Protein AF-A0AAW1ZIZ0-F1 (afdb_monomer)

Solvent-accessible surface area (backbone atoms only — not comparable to full-atom values): 5761 Å² total; per-residue (Å²): 130,82,88,64,77,65,55,69,62,49,45,51,57,58,56,74,76,47,98,59,90,74,58,99,60,51,55,56,54,52,50,52,52,50,51,56,49,51,53,51,50,48,54,53,14,48,53,46,17,52,77,69,73,39,96,59,82,47,72,66,36,44,49,57,46,51,68,54,57,75,67,75,62,87,85,67,79,90,84,78,83,81,91,76,90,82,88,87,129

Mean predicted aligned error: 10.91 Å

Organism: Culter alburnus (NCBI:txid194366)

Foldseek 3Di:
DPPDQPLVVQVVVVVVPDPDDDDPCVSVVVSVVVVVVVVVLVVQLVVQCVVVVHPDRDPVSSVVSVVVVVPDDPDDPPPDDPPPPPPDD

Secondary structure (DSSP, 8-state):
---S--HHHHHHHHHHT-SS---TTHHHHHHHHHHHHHHHHHHHHHHHHHHTT-SS--HHHHHHHHHHHTTT-TT----------S---

Nearest PDB structures (foldseek):
  3azn-assembly1_E  TM=7.014E-01  e=3.447E-02  Homo sapiens
  7cow-assembly1_K  TM=7.152E-01  e=3.687E-02  Homo sapiens
  6f3t-assembly4_L  TM=7.736E-01  e=8.262E-02  Homo sapiens
  5ong-assembly1_E  TM=7.278E-01  e=4.511E-02  Xenopus laevis
  5e5a-assembly1_A  TM=7.302E-01  e=5.519E-02  Xenopus laevis

Sequence (89 aa):
MSKKAPRAALKLHMKKNANIRIGKNADLMAQLNLLVVLHRLAEESKVKAFEEKSATIKVHHVRAVAKVSSTTRIIKPIKKPITALALCS

InterPro domains:
  IPR009072 Histone-fold [G3DSA:1.10.20.10] (2-73)
  IPR009072 Histone-fold [SSF47113] (6-80)
  IPR028847 Centromere protein W [PF15510] (2-68)
  IPR052484 Centromere Protein W/WIP1 [PTHR34832] (1-74)

Structure (mmCIF, N/CA/C/O backbone):
data_AF-A0AAW1ZIZ0-F1
#
_entry.id   AF-A0AAW1ZIZ0-F1
#
loop_
_atom_site.group_PDB
_atom_site.id
_atom_site.type_symbol
_atom_site.label_atom_id
_atom_site.label_alt_id
_atom_site.label_comp_id
_atom_site.label_asym_id
_atom_site.label_entity_id
_atom_site.label_seq_id
_atom_site.pdbx_PDB_ins_code
_atom_site.Cartn_x
_atom_site.Cartn_y
_atom_site.Cartn_z
_atom_site.occupancy
_atom_site.B_iso_or_equiv
_atom_site.auth_seq_id
_atom_site.auth_comp_id
_atom_site.auth_asym_id
_atom_site.auth_atom_id
_atom_site.pdbx_PDB_model_num
ATOM 1 N N . MET A 1 1 ? -2.696 14.819 1.083 1.00 47.03 1 MET A N 1
ATOM 2 C CA . MET A 1 1 ? -2.121 13.485 0.790 1.00 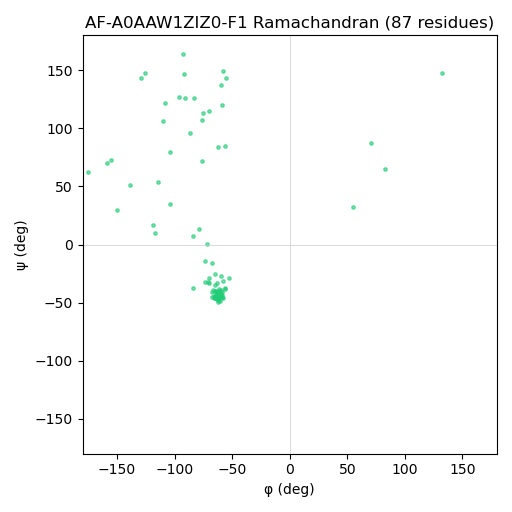47.03 1 MET A CA 1
ATOM 3 C C . MET A 1 1 ? -2.218 13.235 -0.709 1.00 47.03 1 MET A C 1
ATOM 5 O O . MET A 1 1 ? -3.331 13.175 -1.222 1.00 47.03 1 MET A O 1
ATOM 9 N N . SER A 1 2 ? -1.100 13.189 -1.440 1.00 48.41 2 SER A N 1
ATOM 10 C CA . SER A 1 2 ? -1.130 12.934 -2.889 1.00 48.41 2 SER A CA 1
ATOM 11 C C . SER A 1 2 ? -1.802 11.585 -3.161 1.00 48.41 2 SER A C 1
ATOM 13 O O . SER A 1 2 ? -1.329 10.556 -2.692 1.00 48.41 2 SER A O 1
ATOM 15 N N . LYS A 1 3 ? -2.910 11.589 -3.912 1.00 59.81 3 LYS A N 1
ATOM 16 C CA . LYS A 1 3 ? -3.670 10.381 -4.290 1.00 59.81 3 LYS A CA 1
ATOM 17 C C . LYS A 1 3 ? -2.940 9.515 -5.330 1.00 59.81 3 LYS A C 1
ATOM 19 O O . LYS A 1 3 ? -3.482 8.519 -5.798 1.00 59.81 3 LYS A O 1
ATOM 24 N N . LYS A 1 4 ? -1.739 9.921 -5.754 1.00 63.69 4 LYS A N 1
ATOM 25 C CA . LYS A 1 4 ? -0.977 9.249 -6.806 1.00 63.69 4 LYS A CA 1
ATOM 26 C C . LYS A 1 4 ? -0.062 8.208 -6.176 1.00 63.69 4 LYS A C 1
ATOM 28 O O . LYS A 1 4 ? 0.738 8.535 -5.304 1.00 63.69 4 LYS A O 1
ATOM 33 N N . ALA A 1 5 ? -0.164 6.967 -6.650 1.00 67.31 5 ALA A N 1
ATOM 34 C CA . ALA A 1 5 ? 0.760 5.917 -6.249 1.00 67.31 5 ALA A CA 1
ATOM 35 C C . ALA A 1 5 ? 2.212 6.358 -6.529 1.00 67.31 5 ALA A C 1
ATOM 37 O O . ALA A 1 5 ? 2.463 7.040 -7.531 1.00 67.31 5 ALA A O 1
ATOM 38 N N . PRO A 1 6 ? 3.171 6.002 -5.658 1.00 78.56 6 PRO A N 1
ATOM 39 C CA . PRO A 1 6 ? 4.526 6.545 -5.682 1.00 78.56 6 PRO A CA 1
ATOM 40 C C . PRO A 1 6 ? 5.366 5.932 -6.817 1.00 78.56 6 PRO A C 1
ATOM 42 O O . PRO A 1 6 ? 6.286 5.146 -6.596 1.00 78.56 6 PRO A O 1
ATO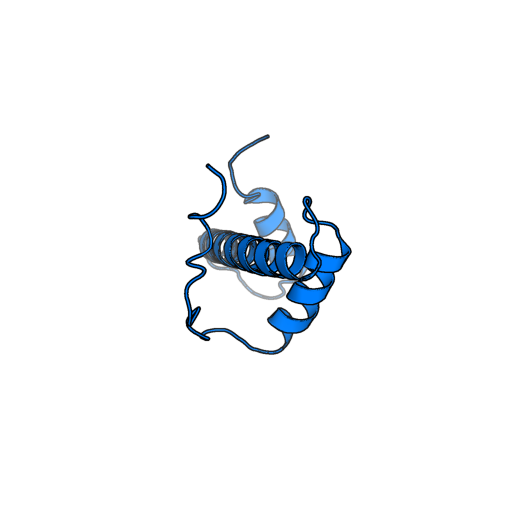M 45 N N . ARG A 1 7 ? 5.061 6.319 -8.061 1.00 83.69 7 ARG A N 1
ATOM 46 C CA . ARG A 1 7 ? 5.677 5.788 -9.287 1.00 83.69 7 ARG A CA 1
ATOM 47 C C . ARG A 1 7 ? 7.190 6.001 -9.330 1.00 83.69 7 ARG A C 1
ATOM 49 O O . ARG A 1 7 ? 7.928 5.093 -9.698 1.00 83.69 7 ARG A O 1
ATOM 56 N N . ALA A 1 8 ? 7.663 7.183 -8.929 1.00 83.62 8 ALA A N 1
ATOM 57 C CA . ALA A 1 8 ? 9.092 7.496 -8.897 1.00 83.62 8 ALA A CA 1
ATOM 58 C C . ALA A 1 8 ? 9.852 6.613 -7.893 1.00 83.62 8 ALA A C 1
ATOM 60 O O . ALA A 1 8 ? 10.897 6.058 -8.230 1.00 83.62 8 ALA A O 1
ATOM 61 N N . ALA A 1 9 ? 9.292 6.424 -6.693 1.00 84.00 9 ALA A N 1
ATOM 62 C CA . ALA A 1 9 ? 9.880 5.563 -5.671 1.00 84.00 9 ALA A CA 1
ATOM 63 C C . ALA A 1 9 ? 9.908 4.097 -6.120 1.00 84.00 9 ALA A C 1
ATOM 65 O O . ALA A 1 9 ? 10.912 3.413 -5.932 1.00 84.00 9 ALA A O 1
ATOM 66 N N . LEU A 1 10 ? 8.840 3.633 -6.776 1.00 83.69 10 LEU A N 1
ATOM 67 C CA . LEU A 1 10 ? 8.771 2.276 -7.303 1.00 83.69 10 LEU A CA 1
ATOM 68 C C . LEU A 1 10 ? 9.801 2.043 -8.409 1.00 83.69 10 LEU A C 1
ATOM 70 O O . LEU A 1 10 ? 10.531 1.058 -8.374 1.00 83.69 10 LEU A O 1
ATOM 74 N N . LYS A 1 11 ? 9.929 2.990 -9.342 1.00 85.00 11 LYS A N 1
ATOM 75 C CA . LYS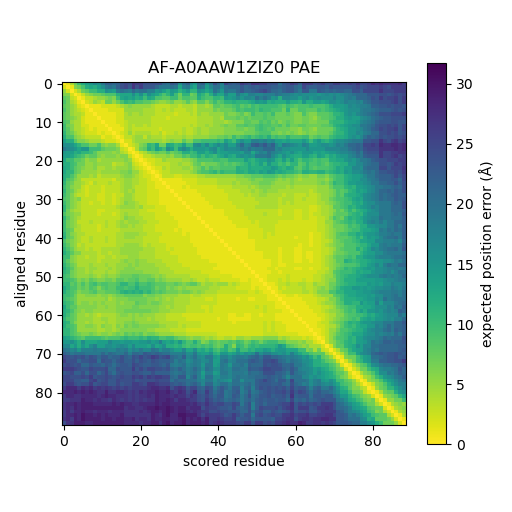 A 1 11 ? 10.940 2.944 -10.404 1.00 85.00 11 LYS A CA 1
ATOM 76 C C . LYS A 1 11 ? 12.362 2.918 -9.838 1.00 85.00 11 LYS A C 1
ATOM 78 O O . LYS A 1 11 ? 13.203 2.188 -10.360 1.00 85.00 11 LYS A O 1
ATOM 83 N N . LEU A 1 12 ? 12.630 3.678 -8.774 1.00 86.25 12 LEU A N 1
ATOM 84 C CA . LEU A 1 12 ? 13.907 3.634 -8.057 1.00 86.25 12 LEU A CA 1
ATOM 85 C C . LEU A 1 12 ? 14.145 2.252 -7.428 1.00 86.25 12 LEU A C 1
ATOM 87 O O . LEU A 1 12 ? 15.215 1.678 -7.615 1.00 86.25 12 LEU A O 1
ATOM 91 N N . HIS A 1 13 ? 13.140 1.689 -6.752 1.00 83.94 13 HIS A N 1
ATOM 92 C CA . HIS A 1 13 ? 13.231 0.365 -6.124 1.00 83.94 13 HIS A CA 1
ATOM 93 C C . HIS A 1 13 ? 13.459 -0.760 -7.137 1.00 83.94 13 HIS A C 1
ATOM 95 O O . HIS A 1 13 ? 14.275 -1.649 -6.906 1.00 83.94 13 HIS A O 1
ATOM 101 N N . MET A 1 14 ? 12.772 -0.693 -8.278 1.00 82.88 14 MET A N 1
ATOM 102 C CA . MET A 1 14 ? 12.927 -1.649 -9.371 1.00 82.88 14 MET A CA 1
ATOM 103 C C . MET A 1 14 ? 14.336 -1.600 -9.966 1.00 82.88 14 MET A C 1
ATOM 105 O O . MET A 1 14 ? 14.915 -2.643 -10.245 1.00 82.88 14 MET A O 1
ATOM 109 N N . LYS A 1 15 ? 14.918 -0.404 -10.122 1.00 82.94 15 LYS A N 1
ATOM 110 C CA . LYS A 1 15 ? 16.280 -0.239 -10.651 1.00 82.94 15 LYS A CA 1
ATOM 111 C C . LYS A 1 15 ? 17.375 -0.637 -9.663 1.00 82.94 15 LYS A C 1
ATOM 113 O O . LYS A 1 15 ? 18.418 -1.107 -10.096 1.00 82.94 15 LYS A O 1
ATOM 118 N N . LYS A 1 16 ? 17.148 -0.458 -8.357 1.00 81.69 16 LYS A N 1
ATOM 119 C CA . LYS A 1 16 ? 18.151 -0.711 -7.309 1.00 81.69 16 LYS A CA 1
ATOM 120 C C . LYS A 1 16 ? 18.644 -2.165 -7.275 1.00 81.69 16 LYS A C 1
ATOM 122 O O . LYS A 1 16 ? 19.770 -2.397 -6.861 1.00 81.69 16 LYS A O 1
ATOM 127 N N . ASN A 1 17 ? 17.823 -3.118 -7.723 1.00 66.75 17 ASN A N 1
ATOM 128 C CA . ASN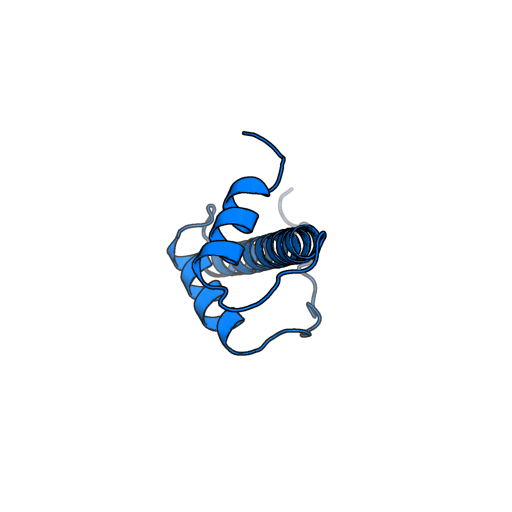 A 1 17 ? 18.103 -4.556 -7.633 1.00 66.75 17 ASN A CA 1
ATOM 129 C C . ASN A 1 17 ? 18.188 -5.253 -9.003 1.00 66.75 17 ASN A C 1
ATOM 131 O O . ASN A 1 17 ? 18.040 -6.471 -9.083 1.00 66.75 17 ASN A O 1
ATOM 135 N N . ALA A 1 18 ? 18.356 -4.501 -10.094 1.00 68.69 18 ALA A N 1
ATOM 136 C CA . ALA A 1 18 ? 18.251 -5.055 -11.438 1.00 68.69 18 ALA A CA 1
ATOM 137 C C . ALA A 1 18 ? 19.607 -5.110 -12.151 1.00 68.69 18 ALA A C 1
ATOM 139 O O . ALA A 1 18 ? 20.066 -4.111 -12.695 1.00 68.69 18 ALA A O 1
ATOM 140 N N . ASN A 1 19 ? 20.162 -6.320 -12.276 1.00 78.62 19 ASN A N 1
ATOM 141 C CA . ASN A 1 19 ? 21.162 -6.650 -13.306 1.00 78.62 19 ASN A CA 1
ATOM 142 C C . ASN A 1 19 ? 20.506 -6.908 -14.681 1.00 78.62 19 ASN A C 1
ATOM 144 O O . ASN A 1 19 ? 21.126 -7.455 -15.588 1.00 78.62 19 ASN A O 1
ATOM 148 N N . ILE A 1 20 ? 19.226 -6.551 -14.833 1.00 80.00 20 ILE A N 1
ATOM 149 C CA . ILE A 1 20 ? 18.398 -6.849 -16.002 1.00 80.00 20 ILE A CA 1
ATOM 150 C C . ILE A 1 20 ? 17.786 -5.573 -16.581 1.00 80.00 20 ILE A C 1
ATOM 152 O O . ILE A 1 20 ? 17.448 -4.630 -15.862 1.00 80.00 20 ILE A O 1
ATOM 156 N N . ARG A 1 21 ? 17.595 -5.548 -17.905 1.00 79.38 21 ARG A N 1
ATOM 157 C CA . ARG A 1 21 ? 16.891 -4.449 -18.578 1.00 79.38 21 ARG A CA 1
ATOM 158 C C . ARG A 1 21 ? 15.406 -4.501 -18.231 1.00 79.38 21 ARG A C 1
ATOM 160 O O . ARG A 1 21 ? 14.692 -5.414 -18.628 1.00 79.38 21 ARG A O 1
ATOM 167 N N . ILE A 1 22 ? 14.935 -3.482 -17.523 1.00 81.12 22 ILE A N 1
ATOM 168 C CA . ILE A 1 22 ? 13.518 -3.306 -17.207 1.00 81.12 22 ILE A CA 1
ATOM 169 C C . ILE A 1 22 ? 12.820 -2.630 -18.393 1.00 81.12 22 ILE A C 1
ATOM 171 O O . ILE A 1 22 ? 13.249 -1.568 -18.847 1.00 81.12 22 ILE A O 1
ATOM 175 N N . GLY A 1 23 ? 11.742 -3.241 -18.894 1.00 84.06 23 GLY A N 1
ATOM 176 C CA . GLY A 1 23 ? 10.947 -2.693 -19.996 1.00 84.06 23 GLY A CA 1
ATOM 177 C C . GLY A 1 23 ? 10.388 -1.298 -19.685 1.00 84.06 23 GLY A C 1
ATOM 178 O O . GLY A 1 23 ? 10.087 -0.983 -18.534 1.00 84.06 23 GLY A O 1
ATOM 179 N N . LYS A 1 24 ? 10.216 -0.462 -20.721 1.00 81.75 24 LYS A N 1
ATOM 180 C CA . LYS A 1 24 ? 9.888 0.978 -20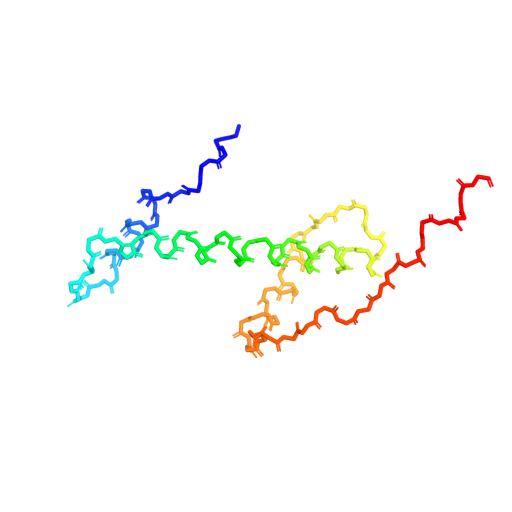.605 1.00 81.75 24 LYS A CA 1
ATOM 181 C C . LYS A 1 24 ? 8.659 1.289 -19.733 1.00 81.75 24 LYS A C 1
ATOM 183 O O . LYS A 1 24 ? 8.627 2.350 -19.122 1.00 81.75 24 LYS A O 1
ATOM 188 N N . ASN A 1 25 ? 7.705 0.356 -19.664 1.00 85.75 25 ASN A N 1
ATOM 189 C CA . ASN A 1 25 ? 6.432 0.486 -18.945 1.00 85.75 25 ASN A CA 1
ATOM 190 C C . ASN A 1 25 ? 6.261 -0.528 -17.797 1.00 85.75 25 ASN A C 1
ATOM 192 O O . ASN A 1 25 ? 5.169 -0.660 -17.248 1.00 85.75 25 ASN A O 1
ATOM 196 N N . ALA A 1 26 ? 7.305 -1.275 -17.428 1.00 86.62 26 ALA A N 1
ATOM 197 C CA . ALA A 1 26 ? 7.200 -2.271 -16.358 1.00 86.62 26 ALA A CA 1
ATOM 198 C C . ALA A 1 26 ? 6.913 -1.630 -14.984 1.00 86.62 26 ALA A C 1
ATOM 200 O O . ALA A 1 26 ? 6.309 -2.258 -14.116 1.00 86.62 26 ALA A O 1
ATOM 201 N N . ASP A 1 27 ? 7.292 -0.363 -14.801 1.00 85.00 27 ASP A N 1
ATOM 202 C CA . ASP A 1 27 ? 6.966 0.435 -13.617 1.00 85.00 27 ASP A CA 1
ATOM 203 C C . ASP A 1 27 ? 5.457 0.662 -13.458 1.00 85.00 27 ASP A C 1
ATOM 205 O O . ASP A 1 27 ? 4.962 0.675 -12.333 1.00 85.00 27 ASP A O 1
ATOM 209 N N . LEU A 1 28 ? 4.714 0.780 -14.565 1.00 87.88 28 LEU A N 1
ATOM 210 C CA . LEU A 1 28 ? 3.253 0.898 -14.541 1.00 87.88 28 LEU A CA 1
ATOM 211 C C . LEU A 1 28 ? 2.591 -0.397 -14.056 1.00 87.88 28 LEU A C 1
ATOM 213 O O . LEU A 1 28 ? 1.663 -0.347 -13.251 1.00 87.88 28 LEU A O 1
ATOM 217 N N . MET A 1 29 ? 3.102 -1.552 -14.489 1.00 88.62 29 MET A N 1
ATOM 218 C CA . MET A 1 29 ? 2.605 -2.856 -14.035 1.00 88.62 29 MET A CA 1
ATOM 219 C C . MET A 1 29 ? 2.875 -3.067 -12.547 1.00 88.62 29 MET A C 1
ATOM 221 O O . MET A 1 29 ? 1.984 -3.467 -11.799 1.00 88.62 29 MET A O 1
ATOM 225 N N . ALA A 1 30 ? 4.082 -2.733 -12.090 1.00 86.31 30 ALA A N 1
ATOM 226 C CA . ALA A 1 30 ? 4.410 -2.789 -10.673 1.00 86.31 30 ALA A CA 1
ATOM 227 C C . ALA A 1 30 ? 3.525 -1.829 -9.853 1.00 86.31 30 ALA A C 1
ATOM 229 O O . ALA A 1 30 ? 3.097 -2.174 -8.751 1.00 86.31 30 ALA A O 1
ATOM 230 N N . GLN A 1 31 ? 3.218 -0.643 -10.390 1.00 87.69 31 GLN A N 1
ATOM 231 C CA . GLN A 1 31 ? 2.359 0.344 -9.732 1.00 87.69 31 GLN A CA 1
ATOM 232 C C . GLN A 1 31 ? 0.924 -0.173 -9.586 1.00 87.69 31 GLN A C 1
ATOM 234 O O . GLN A 1 31 ? 0.330 -0.031 -8.515 1.00 87.69 31 GLN A O 1
ATOM 239 N N . LEU A 1 32 ? 0.377 -0.788 -10.636 1.00 89.06 32 LEU A N 1
ATOM 240 C CA . LEU A 1 32 ? -0.940 -1.419 -10.594 1.00 89.06 32 LEU A CA 1
ATOM 241 C C . LEU A 1 32 ? -0.972 -2.560 -9.571 1.00 89.06 32 LEU A C 1
ATOM 243 O O . LEU A 1 32 ? -1.868 -2.605 -8.730 1.00 89.06 32 LEU A O 1
ATOM 247 N N . ASN A 1 33 ? 0.036 -3.432 -9.591 1.00 88.56 33 ASN A N 1
ATOM 248 C CA . ASN A 1 33 ? 0.140 -4.537 -8.640 1.00 88.56 33 ASN A CA 1
ATOM 249 C C . ASN A 1 33 ? 0.190 -4.035 -7.193 1.00 88.56 33 ASN A C 1
ATOM 251 O O . ASN A 1 33 ? -0.526 -4.558 -6.341 1.00 88.56 33 ASN A O 1
ATOM 255 N N . LEU A 1 34 ? 0.967 -2.982 -6.922 1.00 86.81 34 LEU A N 1
ATOM 256 C CA . LEU A 1 34 ? 1.025 -2.361 -5.601 1.00 86.81 34 LEU A CA 1
ATOM 257 C C . LEU A 1 34 ? -0.355 -1.861 -5.153 1.00 86.81 34 LEU A C 1
ATOM 259 O O . LEU A 1 34 ? -0.753 -2.115 -4.020 1.00 86.81 34 LEU A O 1
ATOM 263 N N . LEU A 1 35 ? -1.102 -1.188 -6.032 1.00 87.81 35 LEU A N 1
ATOM 264 C CA . LEU A 1 35 ? -2.450 -0.703 -5.715 1.00 87.81 35 LEU A CA 1
ATOM 265 C C . LEU A 1 35 ? -3.416 -1.848 -5.394 1.00 87.81 35 LEU A C 1
ATOM 267 O O . LEU A 1 35 ? -4.137 -1.777 -4.399 1.00 87.81 35 LEU A O 1
ATOM 271 N N . VAL A 1 36 ? -3.403 -2.917 -6.194 1.00 89.12 36 VAL A N 1
ATOM 272 C CA . VAL A 1 36 ? -4.267 -4.088 -5.975 1.00 89.12 36 VAL A CA 1
ATOM 273 C C . VAL A 1 36 ? -3.922 -4.789 -4.659 1.00 89.12 36 VAL A C 1
ATOM 275 O O . VAL A 1 36 ? -4.827 -5.170 -3.914 1.00 89.12 36 VAL A O 1
ATOM 278 N N . VAL A 1 37 ? -2.632 -4.925 -4.341 1.00 88.44 37 VAL A N 1
ATOM 279 C CA . VAL A 1 37 ? -2.173 -5.524 -3.078 1.00 88.44 37 VAL A CA 1
ATOM 280 C C . VAL A 1 37 ? -2.571 -4.659 -1.885 1.00 88.44 37 VAL A C 1
ATOM 282 O O . VAL A 1 37 ? -3.123 -5.187 -0.926 1.00 88.44 37 VAL A O 1
ATOM 285 N N . LEU A 1 38 ? -2.359 -3.341 -1.947 1.00 88.81 38 LEU A N 1
ATOM 286 C CA . LEU A 1 38 ? -2.739 -2.424 -0.868 1.00 88.81 38 LEU A CA 1
ATOM 287 C C . LEU A 1 38 ? -4.250 -2.418 -0.625 1.00 88.81 38 LEU A C 1
ATOM 289 O O . LEU A 1 38 ? -4.675 -2.425 0.527 1.00 88.81 38 LEU A O 1
ATOM 293 N N . HIS A 1 39 ? -5.056 -2.448 -1.689 1.00 90.38 39 HIS A N 1
ATOM 294 C CA . HIS A 1 39 ? -6.510 -2.517 -1.568 1.00 90.38 39 HIS A CA 1
ATOM 295 C C . HIS A 1 39 ? -6.954 -3.804 -0.861 1.00 90.38 39 HIS A C 1
ATOM 297 O O . HIS A 1 39 ? -7.713 -3.751 0.102 1.00 90.38 39 HIS A O 1
ATOM 303 N N . ARG A 1 40 ? -6.451 -4.966 -1.299 1.00 90.62 40 ARG A N 1
ATOM 304 C CA . ARG A 1 40 ? -6.774 -6.257 -0.664 1.00 90.62 40 ARG A CA 1
ATOM 305 C C . ARG A 1 40 ? -6.303 -6.313 0.785 1.00 90.62 40 ARG A C 1
ATOM 307 O O . ARG A 1 40 ? -7.074 -6.694 1.657 1.00 90.62 40 ARG A O 1
ATOM 314 N N . LEU A 1 41 ? -5.074 -5.869 1.043 1.00 91.19 41 LEU A N 1
ATOM 315 C CA . LEU A 1 41 ? -4.504 -5.812 2.386 1.00 91.19 41 LEU A CA 1
ATOM 316 C C . LEU A 1 41 ? -5.348 -4.931 3.311 1.00 91.19 41 LEU A C 1
ATOM 318 O O . LEU A 1 41 ? -5.564 -5.299 4.462 1.00 91.19 41 LEU A O 1
ATOM 322 N N . ALA A 1 42 ? -5.839 -3.791 2.818 1.00 91.75 42 ALA A N 1
ATOM 323 C CA . ALA A 1 42 ? -6.704 -2.905 3.586 1.00 91.75 42 ALA A CA 1
ATOM 324 C C . ALA A 1 42 ? -8.046 -3.570 3.923 1.00 91.75 42 ALA A C 1
ATOM 326 O O . ALA A 1 42 ? -8.455 -3.529 5.081 1.00 91.75 42 ALA A O 1
ATOM 327 N N . GLU A 1 43 ? -8.701 -4.214 2.954 1.00 93.19 43 GLU A N 1
ATOM 328 C CA . GLU A 1 43 ? -9.963 -4.930 3.185 1.00 93.19 43 GLU A CA 1
ATOM 329 C C . GLU A 1 43 ? -9.795 -6.088 4.177 1.00 93.19 43 GLU A C 1
ATOM 331 O O . GLU A 1 43 ? -10.519 -6.173 5.167 1.00 93.19 43 GLU A O 1
ATOM 336 N N . GLU A 1 44 ? -8.776 -6.925 4.001 1.00 92.12 44 GLU A N 1
ATOM 337 C CA . GLU A 1 44 ? -8.497 -8.028 4.927 1.00 92.12 44 GLU A CA 1
ATOM 338 C C . GLU A 1 44 ? -8.108 -7.522 6.329 1.00 92.12 44 GLU A C 1
ATOM 340 O O . GLU A 1 44 ? -8.498 -8.109 7.340 1.00 92.12 44 GLU A O 1
ATOM 345 N N . SER A 1 45 ? -7.396 -6.393 6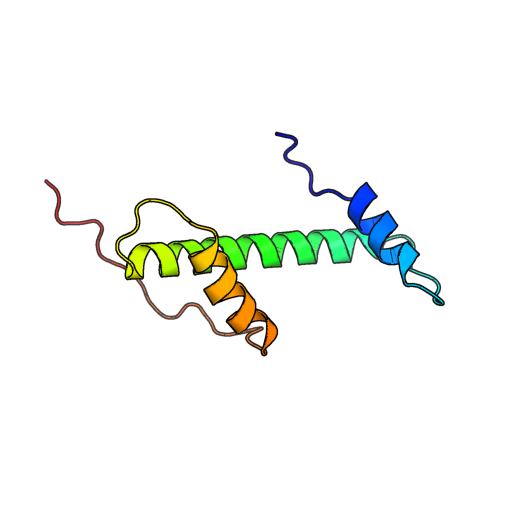.420 1.00 93.44 45 SER A N 1
ATOM 346 C CA . SER A 1 45 ? -7.046 -5.780 7.710 1.00 93.44 45 SER A CA 1
ATOM 347 C C . SER A 1 45 ? -8.254 -5.167 8.417 1.00 93.44 45 SER A C 1
ATOM 349 O O . SER A 1 45 ? -8.298 -5.189 9.647 1.00 93.44 45 SER A O 1
ATOM 351 N N . LYS A 1 46 ? -9.243 -4.646 7.675 1.00 93.81 46 LYS A N 1
ATOM 352 C CA . LYS A 1 46 ? -10.530 -4.208 8.245 1.00 93.81 46 LYS A CA 1
ATOM 353 C C . LYS A 1 46 ? -11.285 -5.388 8.840 1.00 93.81 46 LYS A C 1
ATOM 355 O O . LYS A 1 46 ? -11.752 -5.285 9.969 1.00 93.81 46 LYS A O 1
ATOM 360 N N . VAL A 1 47 ? -11.356 -6.505 8.113 1.00 94.06 47 VAL A N 1
ATOM 361 C CA . VAL A 1 47 ? -11.994 -7.734 8.609 1.00 94.06 47 VAL A CA 1
ATOM 362 C C . VAL A 1 47 ? -11.301 -8.209 9.885 1.00 94.06 47 VAL A C 1
ATOM 364 O O . VAL A 1 47 ? -11.972 -8.465 10.880 1.00 94.06 47 VAL A O 1
ATOM 367 N N . LYS A 1 48 ? -9.963 -8.222 9.912 1.00 92.25 48 LYS A N 1
ATOM 368 C CA . LYS A 1 48 ? -9.200 -8.608 11.107 1.00 92.25 48 LYS A CA 1
ATOM 369 C C . LYS A 1 48 ? -9.454 -7.683 12.301 1.00 92.25 48 LYS A C 1
ATOM 371 O O . LYS A 1 48 ? -9.654 -8.158 13.413 1.00 92.25 48 LYS A O 1
ATOM 376 N N . ALA A 1 49 ? -9.483 -6.371 12.069 1.00 95.00 49 ALA A N 1
ATOM 377 C CA . ALA A 1 49 ? -9.804 -5.396 13.108 1.00 95.00 49 ALA A CA 1
ATOM 378 C C . ALA A 1 49 ? -11.226 -5.601 13.655 1.00 95.00 49 ALA A C 1
ATOM 380 O O . ALA A 1 49 ? -11.433 -5.534 14.864 1.00 95.00 49 ALA A O 1
ATOM 381 N N . PHE A 1 50 ? -12.185 -5.899 12.776 1.00 94.38 50 PHE A N 1
ATOM 382 C CA . PHE A 1 50 ? -13.567 -6.179 13.152 1.00 94.38 50 PHE A CA 1
ATOM 383 C C . PHE A 1 50 ? -13.696 -7.460 13.990 1.00 94.38 50 PHE A C 1
ATOM 385 O O . PHE A 1 50 ? -14.350 -7.436 15.031 1.00 94.38 50 PHE A O 1
ATOM 392 N N . GLU A 1 51 ? -13.021 -8.548 13.600 1.00 93.44 51 GLU A N 1
ATOM 393 C CA . GLU A 1 51 ? -12.950 -9.794 14.386 1.00 93.44 51 GLU A CA 1
ATOM 394 C C . GLU A 1 51 ? -12.408 -9.552 15.805 1.00 93.44 51 GLU A C 1
ATOM 396 O O . GLU A 1 51 ? -12.896 -10.133 16.773 1.00 93.44 51 GLU A O 1
ATOM 401 N N . GLU A 1 52 ? -11.429 -8.655 15.938 1.00 94.25 52 GLU A N 1
ATOM 402 C CA . GLU A 1 52 ? -10.825 -8.264 17.218 1.00 94.25 52 GLU A CA 1
ATOM 403 C C . GLU A 1 52 ? -11.621 -7.175 17.966 1.00 94.25 52 GLU A C 1
ATOM 405 O O . GLU A 1 52 ? -11.153 -6.659 18.983 1.00 94.25 52 GLU A O 1
ATOM 410 N N . LYS A 1 53 ? -12.823 -6.811 17.489 1.00 94.62 53 LYS A N 1
ATOM 411 C CA . LYS A 1 53 ? -13.676 -5.741 18.047 1.00 94.62 53 LYS A CA 1
ATOM 412 C C . LYS A 1 53 ? -12.953 -4.391 18.144 1.00 94.62 53 LYS A C 1
ATOM 414 O O . LYS A 1 53 ? -13.195 -3.591 19.049 1.00 94.62 53 LYS A O 1
ATOM 419 N N . SER A 1 54 ? -12.044 -4.130 17.211 1.00 93.38 54 SER A N 1
ATOM 420 C CA . SER A 1 54 ? -11.265 -2.902 17.149 1.00 93.38 54 SER A CA 1
ATOM 421 C C . SER A 1 54 ? -11.892 -1.895 16.190 1.00 93.38 54 SER A C 1
ATOM 423 O O . SER A 1 54 ? -12.102 -2.182 15.015 1.00 93.38 54 SER A O 1
ATOM 425 N N . ALA A 1 55 ? -12.123 -0.674 16.675 1.00 91.88 55 ALA A N 1
ATOM 426 C CA . ALA A 1 55 ? -12.631 0.426 15.855 1.00 91.88 55 ALA A CA 1
ATOM 427 C C . ALA A 1 55 ? -11.580 1.008 14.886 1.00 91.88 55 ALA A C 1
ATOM 429 O O . ALA A 1 55 ? -11.926 1.766 13.982 1.00 91.88 55 ALA A O 1
ATOM 430 N N . THR A 1 56 ? -10.293 0.685 15.064 1.00 94.94 56 THR A N 1
ATOM 431 C CA . THR A 1 56 ? -9.201 1.210 14.233 1.00 94.94 56 THR A CA 1
ATOM 432 C C . THR A 1 56 ? -8.304 0.101 13.696 1.00 94.94 56 THR A C 1
ATOM 434 O O . THR A 1 56 ? 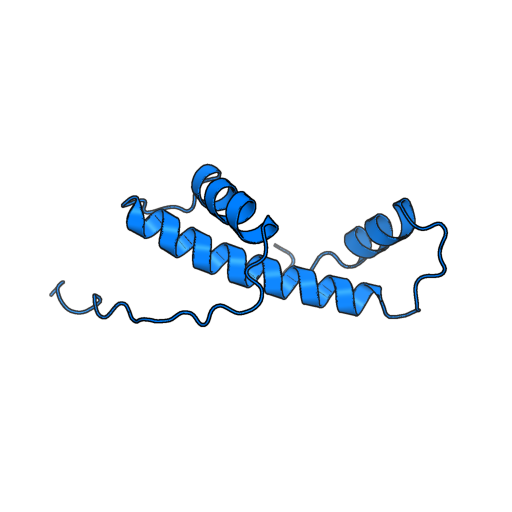-8.000 -0.882 14.371 1.00 94.94 56 THR A O 1
ATOM 437 N N . ILE A 1 57 ? -7.827 0.265 12.459 1.00 94.25 57 ILE A N 1
ATOM 438 C CA . ILE A 1 57 ? -6.824 -0.637 11.890 1.00 94.25 57 ILE A CA 1
ATOM 439 C C . ILE A 1 57 ? -5.466 -0.297 12.508 1.00 94.25 57 ILE A C 1
ATOM 441 O O . ILE A 1 57 ? -4.856 0.720 12.188 1.00 94.25 57 ILE A O 1
ATOM 445 N N . LYS A 1 58 ? -4.990 -1.164 13.399 1.00 94.19 58 LYS A N 1
ATOM 446 C CA . LYS A 1 58 ? -3.681 -1.078 14.042 1.00 94.19 58 LYS A CA 1
ATOM 447 C C . LYS A 1 58 ? -2.630 -1.872 13.267 1.00 94.19 58 LYS A C 1
ATOM 449 O O . LYS A 1 58 ? -2.938 -2.742 12.451 1.00 94.19 58 LYS A O 1
ATOM 454 N N . VAL A 1 59 ? -1.362 -1.590 13.565 1.00 93.88 59 VAL A N 1
ATOM 455 C CA . VAL A 1 59 ? -0.198 -2.207 12.905 1.00 93.88 59 VAL A CA 1
ATOM 456 C C . VAL A 1 59 ? -0.228 -3.735 12.997 1.00 93.88 59 VAL A C 1
ATOM 458 O O . VAL A 1 59 ? 0.139 -4.416 12.039 1.00 93.88 59 VAL A O 1
ATOM 461 N N . HIS A 1 60 ? -0.683 -4.295 14.121 1.00 92.81 60 HIS A N 1
ATOM 462 C CA . HIS A 1 60 ? -0.715 -5.745 14.304 1.00 92.81 60 HIS A CA 1
ATOM 463 C C . HIS A 1 60 ? -1.770 -6.433 13.426 1.00 92.81 60 HIS A C 1
ATOM 465 O O . HIS A 1 60 ? -1.472 -7.515 12.926 1.00 92.81 60 HIS A O 1
ATOM 471 N N . HIS A 1 61 ? -2.914 -5.795 13.134 1.00 92.75 61 HIS A N 1
ATOM 472 C CA . HIS A 1 61 ? -3.897 -6.317 12.170 1.00 92.75 61 HIS A CA 1
ATOM 473 C C . HIS A 1 61 ? -3.268 -6.446 10.775 1.00 92.75 61 HIS A C 1
ATOM 475 O O . HIS A 1 61 ? -3.312 -7.511 10.160 1.00 92.75 61 HIS A O 1
ATOM 481 N N . VAL A 1 62 ? -2.590 -5.385 10.315 1.00 93.00 62 VAL A N 1
ATOM 482 C CA . VAL A 1 62 ? -1.902 -5.373 9.012 1.00 93.00 62 VAL A CA 1
ATOM 483 C C . VAL A 1 62 ? -0.801 -6.427 8.974 1.00 93.00 62 VAL A C 1
ATOM 485 O O . VAL A 1 62 ? -0.660 -7.145 7.989 1.00 93.00 62 VAL A O 1
ATOM 488 N N . ARG A 1 63 ? -0.028 -6.569 10.057 1.00 91.81 63 ARG A N 1
ATOM 489 C CA . ARG A 1 63 ? 1.053 -7.559 10.147 1.00 91.81 63 ARG A CA 1
ATOM 490 C C . ARG A 1 63 ? 0.525 -8.992 10.136 1.00 91.81 63 ARG A C 1
ATOM 492 O O . ARG A 1 63 ? 1.152 -9.853 9.520 1.00 91.81 63 ARG A O 1
ATOM 499 N N . ALA A 1 64 ? -0.595 -9.248 10.809 1.00 90.94 64 ALA A N 1
ATOM 500 C CA . ALA A 1 64 ? -1.247 -10.552 10.820 1.00 90.94 64 ALA A CA 1
ATOM 501 C C . ALA A 1 64 ? -1.696 -10.949 9.408 1.00 90.94 64 ALA A C 1
ATOM 503 O O . ALA A 1 64 ? -1.380 -12.047 8.954 1.00 90.94 64 ALA A O 1
ATOM 504 N N . VAL A 1 65 ? -2.334 -10.030 8.682 1.00 90.12 65 VAL A N 1
ATOM 505 C CA . VAL A 1 65 ? -2.759 -10.255 7.294 1.00 90.12 65 VAL A CA 1
ATOM 506 C C . VAL A 1 65 ? -1.558 -10.387 6.352 1.00 90.12 65 VAL A C 1
ATOM 508 O O . VAL A 1 65 ? -1.489 -11.332 5.566 1.00 90.12 65 VAL A O 1
ATOM 511 N N . ALA A 1 66 ? -0.559 -9.508 6.468 1.00 88.19 66 ALA A N 1
ATOM 512 C CA . ALA A 1 66 ? 0.620 -9.508 5.603 1.00 88.19 66 ALA A CA 1
ATOM 513 C C . ALA A 1 66 ? 1.387 -10.842 5.658 1.00 88.19 66 ALA A C 1
ATOM 515 O O . ALA A 1 66 ? 1.677 -11.417 4.608 1.00 88.19 66 ALA A O 1
ATOM 516 N N . LYS A 1 67 ? 1.629 -11.383 6.864 1.00 82.62 67 LYS A N 1
ATOM 517 C CA . LYS A 1 67 ? 2.279 -12.697 7.072 1.00 82.62 67 LYS A CA 1
ATOM 518 C C . LYS A 1 67 ? 1.531 -13.853 6.402 1.00 82.62 67 LYS A C 1
ATOM 520 O O . LYS A 1 67 ? 2.128 -14.850 6.004 1.00 82.62 67 LYS A O 1
ATOM 525 N N . VAL A 1 68 ? 0.211 -13.735 6.314 1.00 72.19 68 VAL A N 1
ATOM 526 C CA . VAL A 1 68 ? -0.658 -14.753 5.727 1.00 72.19 68 VAL A CA 1
ATOM 527 C C . VAL A 1 68 ? -0.719 -14.610 4.204 1.00 72.19 68 VAL A C 1
ATOM 529 O O . VAL A 1 68 ? -0.732 -15.614 3.492 1.00 72.19 68 VAL A O 1
ATOM 532 N N . SER A 1 69 ? -0.713 -13.375 3.699 1.00 64.50 69 SER A N 1
ATOM 533 C CA . SER A 1 69 ? -0.759 -13.067 2.265 1.00 64.50 69 SER A CA 1
ATOM 534 C C . SER A 1 69 ? 0.531 -13.421 1.510 1.00 64.50 69 SER A C 1
ATOM 536 O O . SER A 1 69 ? 0.461 -13.797 0.340 1.00 64.50 69 SER A O 1
ATOM 538 N N . SER A 1 70 ? 1.695 -13.390 2.173 1.00 55.22 70 SER A N 1
ATOM 539 C CA . SER A 1 70 ? 2.986 -13.797 1.592 1.00 55.22 70 SER A CA 1
ATOM 540 C C . SER A 1 70 ? 3.088 -15.296 1.285 1.00 55.22 70 SER A C 1
ATOM 542 O O . SER A 1 70 ? 3.955 -15.700 0.518 1.00 55.22 70 SER A O 1
ATOM 544 N N . THR A 1 71 ? 2.189 -16.115 1.838 1.00 48.94 71 THR A N 1
ATOM 545 C CA . THR A 1 71 ? 2.235 -17.588 1.777 1.00 48.94 71 THR A CA 1
ATOM 546 C C . THR A 1 71 ? 1.219 -18.154 0.771 1.00 48.94 71 THR A C 1
ATOM 548 O O . THR A 1 71 ? 0.648 -19.216 0.974 1.00 48.94 71 THR A O 1
ATOM 551 N N . THR A 1 72 ? 0.982 -17.453 -0.342 1.00 49.09 72 THR A N 1
ATOM 552 C CA . THR A 1 72 ? 0.144 -17.928 -1.464 1.00 49.09 72 THR A CA 1
ATOM 553 C C . THR A 1 72 ? -1.359 -17.983 -1.152 1.00 49.09 72 THR A C 1
ATOM 555 O O . THR A 1 72 ? -1.933 -19.014 -0.810 1.00 49.09 72 THR A O 1
ATOM 558 N N . ARG A 1 73 ? -2.047 -16.855 -1.366 1.00 44.94 73 ARG A N 1
ATOM 559 C CA . ARG A 1 73 ? -3.507 -16.801 -1.585 1.00 44.94 73 ARG A CA 1
ATOM 560 C C . ARG A 1 73 ? -3.867 -15.808 -2.689 1.00 44.94 73 ARG A C 1
ATOM 562 O O . ARG A 1 73 ? -4.730 -14.948 -2.541 1.00 44.94 73 ARG A O 1
ATOM 569 N N . ILE A 1 74 ? -3.214 -15.927 -3.839 1.00 43.09 74 ILE A N 1
ATOM 570 C CA . ILE A 1 74 ? -3.757 -15.323 -5.054 1.00 43.09 74 ILE A CA 1
ATOM 571 C C . ILE A 1 74 ? -4.910 -16.251 -5.457 1.00 43.09 74 ILE A C 1
ATOM 573 O O . ILE A 1 74 ? -4.680 -17.407 -5.777 1.00 43.09 74 ILE A O 1
ATOM 577 N N . ILE A 1 75 ? -6.148 -15.755 -5.384 1.00 43.44 75 ILE A N 1
ATOM 578 C CA . ILE A 1 75 ? -7.406 -16.466 -5.690 1.00 43.44 75 ILE A CA 1
ATOM 579 C C . ILE A 1 75 ? -7.962 -17.344 -4.540 1.00 43.44 75 ILE A C 1
ATOM 581 O O . ILE A 1 75 ? -8.140 -18.550 -4.673 1.00 43.44 75 ILE A O 1
ATOM 585 N N . LYS A 1 76 ? -8.363 -16.749 -3.409 1.00 42.31 76 LYS A N 1
ATOM 586 C CA . LYS A 1 76 ? -9.585 -17.237 -2.739 1.00 42.31 76 LYS A CA 1
ATOM 587 C C . LYS A 1 76 ? -10.676 -16.189 -2.947 1.00 42.31 76 LYS A C 1
ATOM 589 O O . LYS A 1 76 ? -10.442 -15.034 -2.593 1.00 42.31 76 LYS A O 1
ATOM 594 N N . PRO A 1 77 ? -11.827 -16.536 -3.557 1.00 41.91 77 PRO A N 1
ATOM 595 C CA . PRO A 1 77 ? -12.952 -15.620 -3.599 1.00 41.91 77 PRO A CA 1
ATOM 596 C C . PRO A 1 77 ? -13.340 -15.303 -2.158 1.00 41.91 77 PRO A C 1
ATOM 598 O O . PRO A 1 77 ? -13.370 -16.201 -1.312 1.00 41.91 77 PRO A O 1
ATOM 601 N N . ILE A 1 78 ? -13.613 -14.027 -1.894 1.00 50.22 78 ILE A N 1
ATOM 602 C CA . ILE A 1 78 ? -14.220 -13.551 -0.653 1.00 50.22 78 ILE A CA 1
ATOM 603 C C . ILE A 1 78 ? -15.604 -14.210 -0.579 1.00 50.22 78 ILE A C 1
ATOM 605 O O . ILE A 1 78 ? -16.604 -13.679 -1.054 1.00 50.22 78 ILE A O 1
ATOM 609 N N . LYS A 1 79 ? -15.659 -15.446 -0.079 1.00 43.28 79 LYS A N 1
ATOM 610 C CA . LYS A 1 79 ? -16.903 -16.145 0.217 1.00 43.28 79 LYS A CA 1
ATOM 611 C C . LYS A 1 79 ? -17.313 -15.747 1.627 1.00 43.28 79 LYS A C 1
ATOM 613 O O . LYS A 1 79 ? -16.889 -16.380 2.587 1.00 43.28 79 LYS A O 1
ATOM 618 N N . LYS A 1 80 ? -18.196 -14.748 1.661 1.00 51.25 80 LYS A N 1
ATOM 619 C CA . LYS A 1 80 ? -19.490 -14.711 2.367 1.00 51.25 80 LYS A CA 1
ATOM 620 C C . LYS A 1 80 ? -19.752 -13.449 3.200 1.00 51.25 80 LYS A C 1
ATOM 622 O O . LYS A 1 80 ? -18.815 -12.803 3.658 1.00 51.25 80 LYS A O 1
ATOM 627 N N . PRO A 1 81 ? -21.044 -13.071 3.269 1.00 51.72 81 PRO A N 1
ATOM 628 C CA . PRO A 1 81 ? -21.511 -11.708 3.435 1.00 51.72 81 PRO A CA 1
ATOM 629 C C . PRO A 1 81 ? -21.698 -11.396 4.913 1.00 51.72 81 PRO A C 1
ATOM 631 O O . PRO A 1 81 ? -22.113 -12.259 5.681 1.00 51.72 81 PRO A O 1
ATOM 634 N N . ILE A 1 82 ? -21.452 -10.153 5.308 1.00 48.28 82 ILE A N 1
ATOM 635 C CA . ILE A 1 82 ? -21.878 -9.682 6.623 1.00 48.28 82 ILE A CA 1
ATOM 636 C C . ILE A 1 82 ? -23.101 -8.797 6.407 1.00 48.28 82 ILE A C 1
ATOM 638 O O . ILE A 1 82 ? -23.050 -7.572 6.372 1.00 48.28 82 ILE A O 1
ATOM 642 N N . THR A 1 83 ? -24.225 -9.486 6.232 1.00 47.94 83 THR A N 1
ATOM 643 C CA . THR A 1 83 ? -25.523 -9.084 6.773 1.00 47.94 83 THR A CA 1
ATOM 644 C C . THR A 1 83 ? -25.379 -8.919 8.290 1.00 47.94 83 THR A C 1
ATOM 646 O O . THR A 1 83 ? -25.600 -9.863 9.040 1.00 47.94 83 THR A O 1
ATOM 649 N N . ALA A 1 84 ? -24.930 -7.752 8.748 1.00 46.03 84 ALA A N 1
ATOM 650 C CA . ALA A 1 84 ? -25.016 -7.349 10.158 1.00 46.03 84 ALA A CA 1
ATOM 651 C C . ALA A 1 84 ? -25.146 -5.822 10.304 1.00 46.03 84 ALA A C 1
ATOM 653 O O . ALA A 1 84 ? -24.701 -5.240 11.286 1.00 46.03 84 ALA A O 1
ATOM 654 N N . LEU A 1 85 ? -25.752 -5.164 9.310 1.00 46.59 85 LEU A N 1
ATOM 655 C CA . LEU A 1 85 ? -26.114 -3.745 9.354 1.00 46.59 85 LEU A CA 1
ATOM 656 C C . LEU A 1 85 ? -27.642 -3.608 9.334 1.00 46.59 85 LEU A C 1
ATOM 658 O O . LEU A 1 85 ? -28.223 -2.981 8.460 1.00 46.59 85 LEU A O 1
ATOM 662 N N . ALA A 1 86 ? -28.304 -4.290 10.262 1.00 45.69 86 ALA A N 1
ATOM 663 C CA . ALA A 1 86 ? -29.732 -4.134 10.518 1.00 45.69 86 ALA A CA 1
ATOM 664 C C . ALA A 1 86 ? -30.029 -4.630 11.937 1.00 45.69 86 ALA A C 1
ATOM 666 O O . ALA A 1 86 ? -30.563 -5.716 12.090 1.00 45.69 86 ALA A O 1
ATOM 667 N N . LEU A 1 87 ? -29.570 -3.900 12.958 1.00 43.25 87 LEU A N 1
ATOM 668 C CA . LEU A 1 87 ? -30.022 -3.990 14.360 1.00 43.25 87 LEU A CA 1
ATOM 669 C C . LEU A 1 87 ? -29.316 -2.882 15.163 1.00 43.25 87 LEU A C 1
ATOM 671 O O . LEU A 1 87 ? -28.483 -3.138 16.021 1.00 43.25 87 LEU A O 1
ATOM 675 N N . CYS A 1 88 ? -29.590 -1.633 14.791 1.00 38.81 88 CYS A N 1
ATOM 676 C CA . CYS A 1 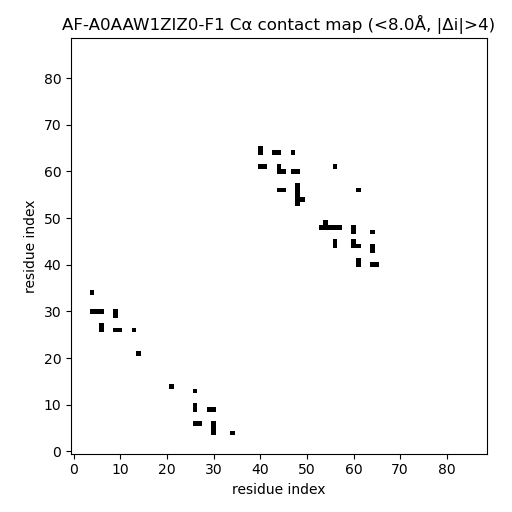88 ? -29.350 -0.441 15.610 1.00 38.81 88 CYS A CA 1
ATOM 677 C C . CYS A 1 88 ? -30.329 0.639 15.131 1.00 38.81 88 CYS A C 1
ATOM 679 O O . CYS A 1 88 ? -29.963 1.556 14.396 1.00 38.81 88 CYS A O 1
ATOM 681 N N . SER A 1 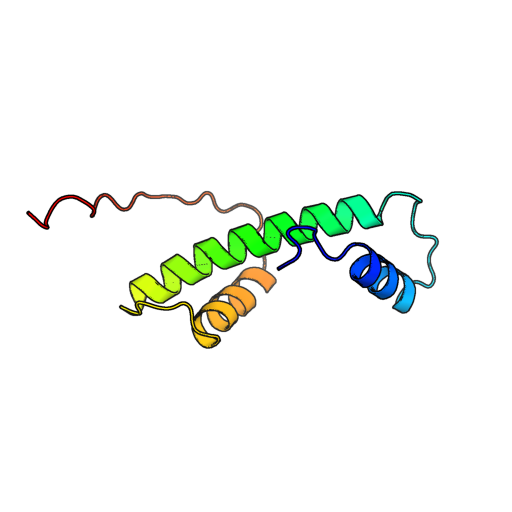89 ? -31.605 0.464 15.459 1.00 47.94 89 SER A N 1
ATOM 682 C CA . SER A 1 89 ? -32.638 1.504 15.513 1.00 47.94 89 SER A CA 1
ATOM 683 C C . SER A 1 89 ? -33.673 1.056 16.530 1.00 47.94 89 SER A C 1
ATOM 685 O O . SER A 1 89 ? -33.984 -0.157 16.511 1.00 47.94 89 SER A O 1
#

Radius of gyration: 17.32 Å; Cα contacts (8 Å, |Δi|>4): 33; chains: 1; bounding box: 54×31×39 Å

pLDDT: mean 76.35, std 18.58, range [38.81, 95.0]